Protein AF-A0A6P0STV7-F1 (afdb_monomer)

Nearest PDB structures (foldseek):
  1v9s-assembly1_C  TM=9.609E-01  e=1.373E-14  Thermus thermophilus HB8
  1o5o-assembly1_B  TM=9.569E-01  e=2.046E-13  Thermotoga maritima
  6wn8-assembly1_B  TM=9.209E-01  e=1.983E-12  Klebsiella pneumoniae subsp. pneumoniae
  1v9s-assembly1_A  TM=9.413E-01  e=4.405E-12  Thermus thermophilus HB8
  5e38-assembly1_C  TM=9.036E-01  e=1.177E-11  Mycobacterium tuberculosis H37Rv

Structure (mmCIF, N/CA/C/O backbone):
data_AF-A0A6P0STV7-F1
#
_entry.id   AF-A0A6P0STV7-F1
#
loop_
_atom_site.group_PDB
_atom_site.id
_atom_site.type_symbol
_atom_site.label_atom_id
_atom_site.label_alt_id
_atom_site.label_comp_id
_atom_site.label_asym_id
_atom_site.label_entity_id
_atom_site.label_seq_id
_atom_site.pdbx_PDB_ins_code
_atom_site.Cartn_x
_atom_site.Cartn_y
_atom_site.Cartn_z
_atom_site.occupancy
_atom_site.B_iso_or_equiv
_atom_site.auth_seq_id
_atom_site.auth_comp_id
_atom_site.auth_asym_id
_atom_site.auth_atom_id
_atom_site.pdbx_PDB_model_num
ATOM 1 N N . MET A 1 1 ? -21.612 -15.224 -10.103 1.00 42.44 1 MET A N 1
ATOM 2 C CA . MET A 1 1 ? -20.559 -15.260 -9.063 1.00 42.44 1 MET A CA 1
ATOM 3 C C . MET A 1 1 ? -19.621 -14.091 -9.302 1.00 42.44 1 MET A C 1
ATOM 5 O O . MET A 1 1 ? -19.333 -13.805 -10.456 1.00 42.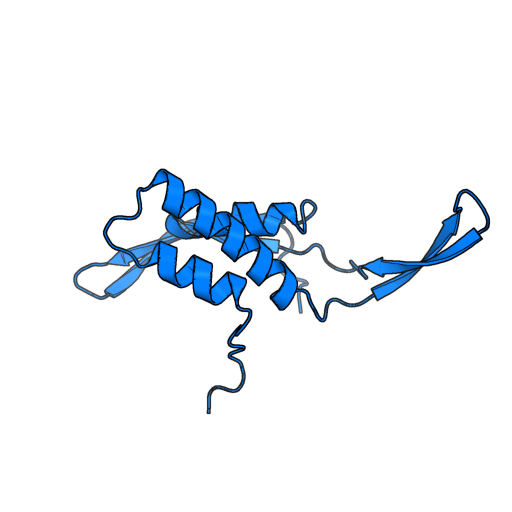44 1 MET A O 1
ATOM 9 N N . ILE A 1 2 ? -19.223 -13.372 -8.253 1.00 46.22 2 ILE A N 1
ATOM 10 C CA . ILE A 1 2 ? -18.340 -12.202 -8.362 1.00 46.22 2 ILE A CA 1
ATOM 11 C C . ILE A 1 2 ? -16.933 -12.709 -8.724 1.00 46.22 2 ILE A C 1
ATOM 13 O O . ILE A 1 2 ? -16.189 -13.126 -7.845 1.00 46.22 2 ILE A O 1
ATOM 17 N N . ASN A 1 3 ? -16.584 -12.707 -10.013 1.00 61.53 3 ASN A N 1
ATOM 18 C CA . ASN A 1 3 ? -15.316 -13.247 -10.530 1.00 61.53 3 ASN A CA 1
ATOM 19 C C . ASN A 1 3 ? -14.122 -12.273 -10.422 1.00 61.53 3 ASN A C 1
ATOM 21 O O . ASN A 1 3 ? -13.043 -12.575 -10.916 1.00 61.53 3 ASN A O 1
ATOM 25 N N . ASN A 1 4 ? -14.301 -11.122 -9.762 1.00 84.50 4 ASN A N 1
ATOM 26 C CA . ASN A 1 4 ? -13.309 -10.038 -9.694 1.00 84.50 4 ASN A CA 1
ATOM 27 C C . ASN A 1 4 ? -12.732 -9.828 -8.279 1.00 84.50 4 ASN A C 1
ATOM 29 O O . ASN A 1 4 ? -12.201 -8.763 -7.977 1.00 84.50 4 ASN A O 1
ATOM 33 N N . VAL A 1 5 ? -12.864 -10.810 -7.380 1.00 90.75 5 VAL A N 1
ATOM 34 C CA . VAL A 1 5 ? -12.329 -10.725 -6.010 1.00 90.75 5 VAL A CA 1
ATOM 35 C C . VAL A 1 5 ? -11.138 -11.664 -5.863 1.00 90.75 5 VAL A C 1
ATOM 37 O O . VAL A 1 5 ? -11.287 -12.881 -5.935 1.00 90.75 5 VAL A O 1
ATOM 40 N N . LYS A 1 6 ? -9.957 -11.097 -5.591 1.00 91.06 6 LYS A N 1
ATOM 41 C CA . LYS A 1 6 ? -8.747 -11.849 -5.238 1.00 91.06 6 LYS A CA 1
ATOM 42 C C . LYS A 1 6 ? -8.530 -11.788 -3.727 1.00 91.06 6 LYS A C 1
ATOM 44 O O . LYS A 1 6 ? -8.201 -10.736 -3.184 1.00 91.06 6 LYS A O 1
ATOM 49 N N . VAL A 1 7 ? -8.708 -12.916 -3.041 1.00 94.25 7 VAL A N 1
ATOM 50 C CA . VAL A 1 7 ? -8.411 -13.026 -1.604 1.00 94.25 7 VAL A CA 1
ATOM 51 C C . VAL A 1 7 ? -6.937 -13.378 -1.418 1.00 94.25 7 VAL A C 1
ATOM 53 O O . VAL A 1 7 ? -6.447 -14.359 -1.973 1.00 94.25 7 VAL A O 1
ATOM 56 N N . ILE A 1 8 ? -6.219 -12.579 -0.628 1.00 95.31 8 ILE A N 1
ATOM 57 C CA . ILE A 1 8 ? -4.786 -12.770 -0.375 1.00 95.31 8 ILE A CA 1
ATOM 58 C C . ILE A 1 8 ? -4.605 -13.603 0.896 1.00 95.31 8 ILE A C 1
ATOM 60 O O . ILE A 1 8 ? -4.767 -13.108 2.010 1.00 95.31 8 ILE A O 1
ATOM 64 N N . TYR A 1 9 ? -4.231 -14.873 0.726 1.00 95.25 9 TYR A N 1
ATOM 65 C CA . TYR A 1 9 ? -4.032 -15.831 1.822 1.00 95.25 9 TYR A CA 1
ATOM 66 C C . TYR A 1 9 ? -2.608 -15.843 2.402 1.00 95.25 9 TYR A C 1
ATOM 68 O O . TYR A 1 9 ? -2.260 -16.747 3.159 1.00 95.25 9 TYR A O 1
ATOM 76 N N . HIS A 1 10 ? -1.777 -14.842 2.112 1.00 97.12 10 HIS A N 1
ATOM 77 C CA . HIS A 1 10 ? -0.405 -14.790 2.621 1.00 97.12 10 HIS A CA 1
ATOM 78 C C . HIS A 1 10 ? -0.368 -14.750 4.170 1.00 97.12 10 HIS A C 1
ATOM 80 O O . HIS A 1 10 ? -1.017 -13.877 4.759 1.00 97.12 10 HIS A O 1
ATOM 86 N N . PRO A 1 11 ? 0.415 -15.610 4.861 1.00 98.00 11 PRO A N 1
ATOM 87 C CA . PRO A 1 11 ? 0.406 -15.703 6.327 1.00 98.00 11 PRO A CA 1
ATOM 88 C C . PRO A 1 11 ? 0.667 -14.374 7.045 1.00 98.00 11 PRO A C 1
ATOM 90 O O . PRO A 1 11 ? -0.010 -14.053 8.020 1.00 98.00 11 PRO A O 1
ATOM 93 N N . LEU A 1 12 ? 1.587 -13.546 6.532 1.00 97.88 12 LEU A N 1
ATOM 94 C CA .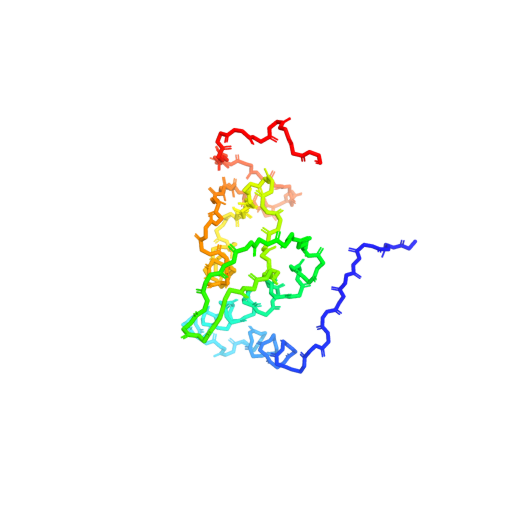 LEU A 1 12 ? 1.847 -12.219 7.111 1.00 97.88 12 LEU A CA 1
ATOM 95 C C . LEU A 1 12 ? 0.654 -11.265 6.981 1.00 97.88 12 LEU A C 1
ATOM 97 O O . LEU A 1 12 ? 0.433 -10.469 7.890 1.00 97.88 12 LEU A O 1
ATOM 101 N N . VAL A 1 13 ? -0.126 -11.345 5.897 1.00 97.69 13 VAL A N 1
ATOM 102 C CA . VAL A 1 13 ? -1.334 -10.521 5.734 1.00 97.69 13 VAL A CA 1
ATOM 103 C C . VAL A 1 13 ? -2.378 -10.951 6.758 1.00 97.69 13 VAL A C 1
ATOM 105 O O . VAL A 1 13 ? -2.902 -10.111 7.484 1.00 97.69 13 VAL A O 1
ATOM 108 N N . GLN A 1 14 ? -2.620 -12.259 6.887 1.00 98.12 14 GLN A N 1
ATOM 109 C CA . GLN A 1 14 ? -3.577 -12.799 7.858 1.00 98.12 14 GLN A CA 1
ATOM 110 C C . GLN A 1 14 ? -3.185 -12.466 9.306 1.00 98.12 14 GLN A C 1
ATOM 112 O O . GLN A 1 14 ? -4.021 -12.023 10.099 1.00 98.12 14 GLN A O 1
ATOM 117 N N . HIS A 1 15 ? -1.903 -12.621 9.647 1.00 98.31 15 HIS A N 1
ATOM 118 C CA . HIS A 1 15 ? -1.368 -12.288 10.964 1.00 98.31 15 HIS A CA 1
ATOM 119 C C . HIS A 1 15 ? -1.549 -10.798 11.291 1.00 98.31 15 HIS A C 1
ATOM 121 O O . HIS A 1 15 ? -2.115 -10.454 12.329 1.00 98.31 15 HIS A O 1
ATOM 127 N N . LYS A 1 16 ? -1.132 -9.900 10.388 1.00 98.25 16 LYS A N 1
ATOM 128 C CA . LYS A 1 16 ? -1.257 -8.447 10.588 1.00 98.25 16 LYS A CA 1
ATOM 129 C C . LYS A 1 16 ? -2.718 -8.007 10.657 1.00 98.25 16 LYS A C 1
ATOM 131 O O . LYS A 1 16 ? -3.067 -7.225 11.537 1.00 98.25 16 LYS A O 1
ATOM 136 N N . LEU A 1 17 ? -3.582 -8.560 9.805 1.00 97.94 17 LEU A N 1
ATOM 137 C CA . LEU A 1 17 ? -5.022 -8.307 9.846 1.00 97.94 17 LEU A CA 1
ATOM 138 C C . LEU A 1 17 ? -5.635 -8.745 11.183 1.00 97.94 17 LEU A C 1
ATOM 140 O O . LEU A 1 17 ? -6.468 -8.030 11.738 1.00 97.94 17 LEU A O 1
ATOM 144 N N . SER A 1 18 ? -5.199 -9.883 11.728 1.00 98.44 18 SER A N 1
ATOM 145 C CA . SER A 1 18 ? -5.640 -10.356 13.045 1.00 98.44 18 SER A CA 1
ATOM 146 C C . SER A 1 18 ? -5.229 -9.379 14.149 1.00 98.44 18 SER A C 1
ATOM 148 O O . SER A 1 18 ? -6.068 -8.990 14.957 1.00 98.44 18 SER A O 1
ATOM 150 N N . LEU A 1 19 ? -3.981 -8.897 14.138 1.00 98.50 19 LEU A N 1
ATOM 151 C CA . LEU A 1 19 ? -3.511 -7.873 15.080 1.00 98.50 19 LEU A CA 1
ATOM 152 C C . LEU A 1 19 ? -4.285 -6.552 14.951 1.00 98.50 19 LEU A C 1
ATOM 154 O O . LEU A 1 19 ? -4.596 -5.925 15.959 1.00 98.50 19 LEU A O 1
ATOM 158 N N . MET A 1 20 ? -4.629 -6.125 13.734 1.00 97.88 20 MET A N 1
ATOM 159 C CA . MET A 1 20 ? -5.430 -4.914 13.510 1.00 97.88 20 MET A CA 1
ATOM 160 C C . MET A 1 20 ? -6.853 -5.033 14.063 1.00 97.88 20 MET A C 1
ATOM 162 O O . MET A 1 20 ? -7.420 -4.031 14.486 1.00 97.88 20 MET A O 1
ATOM 166 N N . ARG A 1 21 ? -7.429 -6.242 14.066 1.00 98.25 21 ARG A N 1
ATOM 167 C CA . ARG A 1 21 ? -8.779 -6.514 14.587 1.00 98.25 21 ARG A CA 1
ATOM 168 C C . ARG A 1 21 ? -8.836 -6.628 16.111 1.00 98.25 21 ARG A C 1
ATOM 170 O O . ARG A 1 21 ? -9.925 -6.560 16.673 1.00 98.25 21 ARG A O 1
ATOM 177 N N . GLN A 1 22 ? -7.702 -6.816 16.787 1.00 98.44 22 GLN A N 1
ATOM 178 C CA . GLN A 1 22 ? -7.668 -6.883 18.249 1.00 98.44 22 GLN A CA 1
ATOM 179 C C . GLN A 1 22 ? -8.081 -5.540 18.862 1.00 98.44 22 GLN A C 1
ATOM 181 O O . GLN A 1 22 ? -7.434 -4.523 18.623 1.00 98.44 22 GLN A O 1
ATOM 186 N N . ALA A 1 23 ? -9.110 -5.549 19.714 1.00 98.06 23 ALA A N 1
ATOM 187 C CA . ALA A 1 23 ? -9.650 -4.341 20.348 1.00 98.06 23 ALA A CA 1
ATOM 188 C C . ALA A 1 23 ? -8.621 -3.569 21.199 1.00 98.06 23 ALA A C 1
ATOM 190 O O . ALA A 1 23 ? -8.710 -2.353 21.322 1.00 98.06 23 ALA A O 1
ATOM 191 N N . GLY A 1 24 ? -7.627 -4.267 21.762 1.00 97.94 24 GLY A N 1
ATOM 192 C CA . GLY A 1 24 ? -6.546 -3.662 22.548 1.00 97.94 24 GLY A CA 1
ATOM 193 C C . GLY A 1 24 ? -5.398 -3.071 21.719 1.00 97.94 24 GLY A C 1
ATOM 194 O O . GLY A 1 24 ? -4.425 -2.576 22.288 1.00 97.94 24 GLY A O 1
ATOM 195 N N . THR A 1 25 ? -5.451 -3.139 20.385 1.00 97.94 25 THR A N 1
ATOM 196 C CA . THR A 1 25 ? -4.395 -2.593 19.526 1.00 97.94 25 THR A CA 1
ATOM 197 C C . THR A 1 25 ? -4.400 -1.069 19.579 1.00 97.94 25 THR A C 1
ATOM 199 O O . THR A 1 25 ? -5.365 -0.413 19.196 1.00 97.94 25 THR A O 1
ATOM 202 N N . SER A 1 26 ? -3.284 -0.491 20.025 1.00 98.12 26 SER A N 1
ATOM 203 C CA . SER A 1 26 ? -3.131 0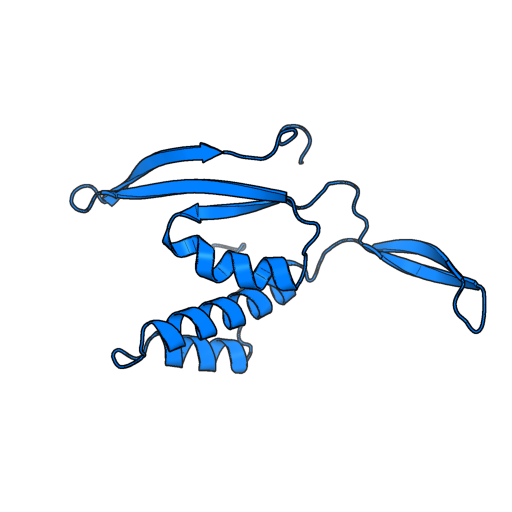.961 20.099 1.00 98.12 26 SER A CA 1
ATOM 204 C C . SER A 1 26 ? -3.178 1.612 18.715 1.00 98.12 26 SER A C 1
ATOM 206 O O . SER A 1 26 ? -2.762 1.024 17.713 1.00 98.12 26 SER A O 1
ATOM 208 N N . THR A 1 27 ? -3.596 2.877 18.653 1.00 96.69 27 THR A N 1
ATOM 209 C CA . THR A 1 27 ? -3.690 3.629 17.391 1.00 96.69 27 THR A CA 1
ATOM 210 C C . THR A 1 27 ? -2.352 3.698 16.647 1.00 96.69 27 THR A C 1
ATOM 212 O O . THR A 1 27 ? -2.317 3.622 15.420 1.00 96.69 27 THR A O 1
ATOM 215 N N . ALA A 1 28 ? -1.231 3.805 17.369 1.00 97.00 28 ALA A N 1
ATOM 216 C CA . ALA A 1 28 ? 0.103 3.802 16.768 1.00 97.00 28 ALA A CA 1
ATOM 217 C C . ALA A 1 28 ? 0.426 2.455 16.101 1.00 97.00 28 ALA A C 1
ATOM 219 O O . ALA A 1 28 ? 0.888 2.423 14.959 1.00 97.00 28 ALA A O 1
ATOM 220 N N . LYS A 1 29 ? 0.121 1.343 16.783 1.00 97.75 29 LYS A N 1
ATOM 221 C CA . LYS A 1 29 ? 0.315 -0.007 16.245 1.00 97.75 29 LYS A CA 1
ATOM 222 C C . LYS A 1 29 ? -0.618 -0.274 15.062 1.00 97.75 29 LYS A C 1
ATOM 224 O O . LYS A 1 29 ? -0.160 -0.810 14.059 1.00 97.75 29 LYS A O 1
ATOM 229 N N . PHE A 1 30 ? -1.880 0.153 15.136 1.00 97.75 30 PHE A N 1
ATOM 230 C CA . PHE A 1 30 ? -2.832 0.022 14.032 1.00 97.75 30 PHE A CA 1
ATOM 231 C C . PHE A 1 30 ? -2.339 0.734 12.769 1.00 97.75 30 PHE A C 1
ATOM 233 O O . PHE A 1 30 ? -2.315 0.127 11.703 1.00 97.75 30 PHE A O 1
ATOM 240 N N . ARG A 1 31 ? -1.880 1.991 12.884 1.00 95.88 31 ARG A N 1
ATOM 241 C CA . ARG A 1 31 ? -1.334 2.742 11.739 1.00 95.88 31 ARG A CA 1
ATOM 242 C C . ARG A 1 31 ? -0.123 2.051 11.116 1.00 95.88 31 ARG A C 1
ATOM 244 O O . ARG A 1 31 ? -0.053 1.945 9.896 1.00 95.88 31 ARG A O 1
ATOM 251 N N . LYS A 1 32 ? 0.797 1.540 11.942 1.00 96.75 32 LYS A N 1
ATOM 252 C CA . LYS A 1 32 ? 1.959 0.780 11.462 1.00 96.75 32 LYS A CA 1
ATOM 253 C C . LYS A 1 32 ? 1.533 -0.474 10.691 1.00 96.75 32 LYS A C 1
ATOM 255 O O . LYS A 1 32 ? 1.996 -0.688 9.577 1.00 96.75 32 LYS A O 1
ATOM 260 N N . LEU A 1 33 ? 0.621 -1.266 11.255 1.00 97.88 33 LEU A N 1
ATOM 261 C CA . LEU A 1 33 ? 0.109 -2.479 10.611 1.00 97.88 33 LEU A CA 1
ATOM 262 C C . LEU A 1 33 ? -0.636 -2.170 9.307 1.00 97.88 33 LEU A C 1
ATOM 264 O O . LEU A 1 33 ? -0.469 -2.896 8.334 1.00 97.88 33 LEU A O 1
ATOM 268 N N . LEU A 1 34 ? -1.421 -1.090 9.270 1.00 96.62 34 LEU A N 1
ATOM 269 C CA . LEU A 1 34 ? -2.147 -0.666 8.074 1.00 96.62 34 LEU A CA 1
ATOM 270 C C . LEU A 1 34 ? -1.184 -0.325 6.929 1.00 96.62 34 LEU A C 1
ATOM 272 O O . LEU A 1 34 ? -1.399 -0.785 5.810 1.00 96.62 34 LEU A O 1
ATOM 276 N N . LYS A 1 35 ? -0.089 0.387 7.225 1.00 96.56 35 LYS A N 1
ATOM 277 C CA . LYS A 1 35 ? 0.976 0.663 6.253 1.00 96.56 35 LYS A CA 1
ATOM 278 C C . LYS A 1 35 ? 1.619 -0.629 5.736 1.00 96.56 35 LYS A C 1
ATOM 280 O O . LYS A 1 35 ? 1.747 -0.818 4.530 1.00 96.56 35 LYS A O 1
ATOM 285 N N . GLU A 1 36 ? 1.984 -1.539 6.640 1.00 97.31 36 GLU A N 1
ATOM 286 C CA . GLU A 1 36 ? 2.592 -2.831 6.287 1.00 97.31 36 GLU A CA 1
ATOM 287 C C . GLU A 1 36 ? 1.663 -3.693 5.419 1.00 97.31 36 GLU A C 1
ATOM 289 O O . GLU A 1 36 ? 2.112 -4.327 4.467 1.00 97.31 36 GLU A O 1
ATOM 294 N N . VAL A 1 37 ? 0.362 -3.714 5.725 1.00 97.06 37 VAL A N 1
ATOM 295 C CA . VAL A 1 37 ? -0.641 -4.386 4.891 1.00 97.06 37 VAL A CA 1
ATOM 296 C C . VAL A 1 37 ? -0.757 -3.693 3.535 1.00 97.06 37 VAL A C 1
ATOM 298 O O . VAL A 1 37 ? -0.780 -4.388 2.526 1.00 97.06 37 VAL A O 1
ATOM 301 N N . GLY A 1 38 ? -0.762 -2.357 3.485 1.00 95.94 38 GLY A N 1
ATOM 302 C CA . GLY A 1 38 ? -0.774 -1.590 2.236 1.00 95.94 38 GLY A CA 1
ATOM 303 C C . GLY A 1 38 ? 0.352 -1.989 1.280 1.00 95.94 38 GLY A C 1
ATOM 304 O O . GLY A 1 38 ? 0.089 -2.215 0.103 1.00 95.94 38 GLY A O 1
ATOM 305 N N . LEU A 1 39 ? 1.570 -2.183 1.793 1.00 96.06 39 LEU A N 1
ATOM 306 C CA . LEU A 1 39 ? 2.718 -2.645 1.004 1.00 96.06 39 LEU A CA 1
ATOM 307 C C . LEU A 1 39 ? 2.511 -4.063 0.444 1.00 96.06 39 LEU A C 1
ATOM 309 O O . LEU A 1 39 ? 2.770 -4.316 -0.732 1.00 96.06 39 LEU A O 1
ATOM 313 N N . LEU A 1 40 ? 2.003 -4.989 1.263 1.00 96.44 40 LEU A N 1
ATOM 314 C CA . LEU A 1 40 ? 1.731 -6.366 0.830 1.00 96.44 40 LEU A CA 1
ATOM 315 C C . LEU A 1 40 ? 0.609 -6.432 -0.216 1.00 96.44 40 LEU A C 1
ATOM 317 O O . LEU A 1 40 ? 0.687 -7.215 -1.160 1.00 96.44 40 LEU A O 1
ATOM 321 N N . LEU A 1 41 ? -0.424 -5.600 -0.065 1.00 95.50 41 LEU A N 1
ATOM 322 C CA . LEU A 1 41 ? -1.500 -5.479 -1.047 1.00 95.50 41 LEU A CA 1
ATOM 323 C C . LEU A 1 41 ? -0.996 -4.854 -2.353 1.00 95.50 41 LEU A C 1
ATOM 325 O O . LEU A 1 41 ? -1.367 -5.333 -3.421 1.00 95.50 41 LEU A O 1
ATOM 329 N N . ALA A 1 42 ? -0.137 -3.831 -2.268 1.00 94.12 42 ALA A N 1
ATOM 330 C CA . ALA A 1 42 ? 0.482 -3.194 -3.428 1.00 94.12 42 ALA A CA 1
ATOM 331 C C . ALA A 1 42 ? 1.241 -4.222 -4.274 1.00 94.12 42 ALA A C 1
ATOM 333 O O . ALA A 1 42 ? 0.998 -4.329 -5.469 1.00 94.12 42 ALA A O 1
ATOM 334 N N . TYR A 1 43 ? 2.079 -5.040 -3.631 1.00 94.88 43 TYR A N 1
ATOM 335 C CA . TYR A 1 43 ? 2.832 -6.097 -4.304 1.00 94.88 43 TYR A CA 1
ATOM 336 C C . TYR A 1 43 ? 1.924 -7.091 -5.044 1.00 94.88 43 TYR A C 1
ATOM 338 O O . TYR A 1 43 ? 2.212 -7.485 -6.173 1.00 94.88 43 TYR A O 1
ATOM 346 N N . GLU A 1 44 ? 0.803 -7.483 -4.430 1.00 94.44 44 GLU A N 1
ATOM 347 C CA . GLU A 1 44 ? -0.136 -8.422 -5.047 1.00 94.44 44 GLU A CA 1
ATOM 348 C C . GLU A 1 44 ? -0.964 -7.823 -6.184 1.00 94.44 44 GLU A C 1
ATOM 350 O O . GLU A 1 44 ? -1.263 -8.539 -7.142 1.00 94.44 44 GLU A O 1
ATOM 355 N N . VAL A 1 45 ? -1.358 -6.548 -6.087 1.00 91.94 45 VAL A N 1
ATOM 356 C CA . VAL A 1 45 ? -2.174 -5.890 -7.122 1.00 91.94 45 VAL A CA 1
ATOM 357 C C . VAL A 1 45 ? -1.343 -5.498 -8.343 1.00 91.94 45 VAL A C 1
ATOM 359 O O . VAL A 1 45 ? -1.872 -5.436 -9.446 1.00 91.94 45 VAL A O 1
ATOM 362 N N . THR A 1 46 ? -0.034 -5.295 -8.181 1.00 91.88 46 THR A N 1
ATOM 363 C CA . THR A 1 46 ? 0.878 -4.948 -9.283 1.00 91.88 46 THR A CA 1
ATOM 364 C C . THR A 1 46 ? 1.531 -6.159 -9.946 1.00 91.88 46 THR A C 1
ATOM 366 O O . THR A 1 46 ? 2.450 -5.998 -10.745 1.00 91.88 46 THR A O 1
ATOM 369 N N . ARG A 1 47 ? 1.092 -7.377 -9.607 1.00 92.38 47 ARG A N 1
ATOM 370 C CA . ARG A 1 47 ? 1.693 -8.637 -10.069 1.00 92.38 47 ARG A CA 1
ATOM 371 C C . ARG A 1 47 ? 1.729 -8.773 -11.593 1.00 92.38 47 ARG A C 1
ATOM 373 O O . ARG A 1 47 ? 2.690 -9.322 -12.119 1.00 92.38 47 ARG A O 1
ATOM 380 N N . ASP A 1 48 ? 0.711 -8.248 -12.265 1.00 89.88 48 ASP A N 1
ATOM 381 C CA . ASP A 1 48 ? 0.507 -8.411 -13.706 1.00 89.88 48 ASP A CA 1
ATOM 382 C C . ASP A 1 48 ? 0.875 -7.142 -14.500 1.00 89.88 48 ASP 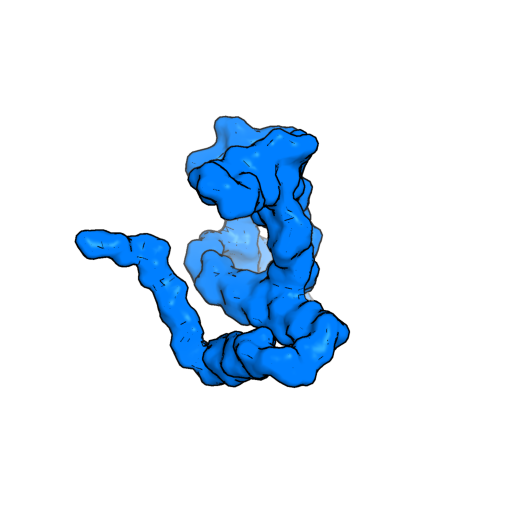A C 1
ATOM 384 O O . ASP A 1 48 ? 0.449 -6.972 -15.642 1.00 89.88 48 ASP A O 1
ATOM 388 N N . LEU A 1 49 ? 1.647 -6.219 -13.903 1.00 90.00 49 LEU A N 1
ATOM 389 C CA . LEU A 1 49 ? 2.096 -5.022 -14.613 1.00 90.00 49 LEU A CA 1
ATOM 390 C C . LEU A 1 49 ? 2.971 -5.397 -15.823 1.00 90.00 49 LEU A C 1
ATOM 392 O O . LEU A 1 49 ? 3.895 -6.205 -15.687 1.00 90.00 49 LEU A O 1
ATOM 396 N N . PRO A 1 50 ? 2.731 -4.786 -16.996 1.00 90.75 50 PRO A N 1
ATOM 397 C CA . PRO A 1 50 ? 3.471 -5.110 -18.202 1.00 90.75 50 PRO A CA 1
ATOM 398 C C . PRO A 1 50 ? 4.932 -4.667 -18.097 1.00 90.75 50 PRO A C 1
ATOM 400 O O . PRO A 1 50 ? 5.268 -3.646 -17.487 1.00 90.75 50 PRO A O 1
ATOM 403 N N . LEU A 1 51 ? 5.801 -5.432 -18.752 1.00 92.81 51 LEU A N 1
ATOM 404 C CA . LEU A 1 51 ? 7.226 -5.150 -18.866 1.00 92.81 51 LEU A CA 1
ATOM 405 C C . LEU A 1 51 ? 7.588 -4.834 -20.318 1.00 92.81 51 LEU A C 1
ATOM 407 O O . LEU A 1 51 ? 7.037 -5.413 -21.251 1.00 92.81 51 LEU A O 1
ATOM 411 N N . LYS A 1 52 ? 8.555 -3.938 -20.493 1.00 93.50 52 LYS A N 1
ATOM 412 C CA . LYS A 1 52 ? 9.267 -3.684 -21.748 1.00 93.50 52 LYS A CA 1
ATOM 413 C C . LYS A 1 52 ? 10.753 -3.940 -21.539 1.00 93.50 52 LYS A C 1
ATOM 415 O O . LYS A 1 52 ? 11.240 -3.853 -20.416 1.00 93.50 52 LYS A O 1
ATOM 420 N N . TYR A 1 53 ? 11.473 -4.240 -22.610 1.00 95.50 53 TYR A N 1
ATOM 421 C CA . TYR A 1 53 ? 12.918 -4.435 -22.547 1.00 95.50 53 TYR A CA 1
ATOM 422 C C . TYR A 1 53 ? 13.636 -3.187 -23.039 1.00 95.50 53 TYR A C 1
ATOM 424 O O . TYR A 1 53 ? 13.375 -2.719 -24.146 1.00 95.50 53 TYR A O 1
ATOM 432 N N . GLU A 1 54 ? 14.542 -2.661 -22.221 1.00 94.88 54 GLU A N 1
ATOM 433 C CA . GLU A 1 54 ? 15.339 -1.480 -22.551 1.00 94.88 54 GLU A CA 1
ATOM 434 C C . GLU A 1 54 ? 16.837 -1.794 -22.459 1.00 94.88 54 GLU A C 1
ATOM 436 O O . GLU A 1 54 ? 17.253 -2.538 -21.563 1.00 94.88 54 GLU A O 1
ATOM 441 N N . PRO A 1 55 ? 17.668 -1.259 -23.373 1.00 97.12 55 PRO A N 1
ATOM 442 C CA . PRO A 1 55 ? 19.110 -1.430 -23.298 1.00 97.12 55 PRO A CA 1
ATOM 443 C C . PRO A 1 55 ? 19.675 -0.624 -22.126 1.00 97.12 55 PRO A C 1
ATOM 445 O O . PRO A 1 55 ? 19.474 0.586 -22.036 1.00 97.12 55 PRO A O 1
ATOM 448 N N . ILE A 1 56 ? 20.418 -1.292 -21.247 1.00 97.12 56 ILE A N 1
ATOM 449 C CA . ILE A 1 56 ? 21.133 -0.674 -20.130 1.00 97.12 56 ILE A CA 1
ATOM 450 C C . ILE A 1 56 ? 22.601 -1.096 -20.134 1.00 97.12 56 ILE A C 1
ATOM 452 O O . ILE A 1 56 ? 22.954 -2.166 -20.631 1.00 97.12 56 ILE A O 1
ATOM 456 N N . ASN A 1 57 ? 23.453 -0.281 -19.515 1.00 97.94 57 ASN A N 1
ATOM 457 C CA . ASN A 1 57 ? 24.843 -0.635 -19.243 1.00 97.94 57 ASN A CA 1
ATOM 458 C C . ASN A 1 57 ? 24.983 -1.042 -17.777 1.00 97.94 57 ASN A C 1
ATOM 460 O O . ASN A 1 57 ? 24.731 -0.238 -16.880 1.00 97.94 57 ASN A O 1
ATOM 464 N N . THR A 1 58 ? 25.391 -2.286 -17.530 1.00 96.88 58 THR A N 1
ATOM 465 C CA . THR A 1 58 ? 25.788 -2.736 -16.189 1.00 96.88 58 THR A CA 1
ATOM 466 C C . THR A 1 58 ? 27.294 -2.532 -15.996 1.00 96.88 58 THR A C 1
ATOM 468 O O . THR A 1 58 ? 28.009 -2.362 -16.986 1.00 96.88 58 THR A O 1
ATOM 471 N N . PRO A 1 59 ? 27.823 -2.608 -14.759 1.00 97.88 59 PRO A N 1
ATOM 472 C CA . PRO A 1 59 ? 29.270 -2.564 -14.536 1.00 97.88 59 PRO A CA 1
ATOM 473 C C . PRO A 1 59 ? 30.070 -3.656 -15.270 1.00 97.88 59 PRO A C 1
ATOM 475 O O . PRO A 1 59 ? 31.280 -3.515 -15.406 1.00 97.88 59 PRO A O 1
ATOM 478 N N . ILE A 1 60 ? 29.421 -4.739 -15.723 1.00 97.88 60 ILE A N 1
ATOM 479 C CA . ILE A 1 60 ? 30.071 -5.862 -16.415 1.00 97.88 60 ILE A CA 1
ATOM 480 C C . ILE A 1 60 ? 29.892 -5.757 -17.935 1.00 97.88 60 ILE A C 1
ATOM 482 O O . ILE A 1 60 ? 30.859 -5.896 -18.678 1.00 97.88 60 ILE A O 1
ATOM 486 N N . SER A 1 61 ? 28.661 -5.552 -18.414 1.00 96.75 61 SER A N 1
ATOM 487 C CA . SER A 1 61 ? 28.363 -5.479 -19.854 1.00 96.75 61 SER A CA 1
ATOM 488 C C . SER A 1 61 ? 26.998 -4.838 -20.167 1.00 96.75 61 SER A C 1
ATOM 490 O O . SER A 1 61 ? 26.134 -4.761 -19.281 1.00 96.75 61 SER A O 1
ATOM 492 N N . PRO A 1 62 ? 26.778 -4.375 -21.413 1.00 98.06 62 PRO A N 1
ATOM 493 C CA . PRO A 1 62 ? 25.457 -3.972 -21.888 1.00 98.06 62 PRO A CA 1
ATOM 494 C C . PRO A 1 62 ? 24.483 -5.155 -21.936 1.00 98.06 62 PRO A C 1
ATOM 496 O O . PRO A 1 62 ? 24.857 -6.254 -22.343 1.00 98.06 62 PRO A O 1
ATOM 499 N N . MET A 1 63 ? 23.221 -4.929 -21.572 1.00 98.00 63 MET A N 1
ATOM 500 C CA . MET A 1 63 ? 22.158 -5.932 -21.689 1.00 98.00 63 MET A CA 1
ATOM 501 C C . MET A 1 63 ? 20.786 -5.293 -21.924 1.00 98.00 63 MET A C 1
ATOM 503 O O . MET A 1 63 ? 20.588 -4.116 -21.634 1.00 98.00 63 MET A O 1
ATOM 507 N N . LEU A 1 64 ? 19.821 -6.081 -22.402 1.00 97.88 64 LEU A N 1
ATOM 508 C CA . LEU A 1 64 ? 18.408 -5.695 -22.425 1.00 97.88 64 LEU A CA 1
ATOM 509 C C . LEU A 1 64 ? 17.756 -6.105 -21.100 1.00 97.88 64 LEU A C 1
ATOM 511 O O . LEU A 1 64 ? 17.640 -7.296 -20.812 1.00 97.88 64 LEU A O 1
ATOM 515 N N . ALA A 1 65 ? 17.336 -5.131 -20.296 1.00 96.88 65 ALA A N 1
ATOM 516 C CA . ALA A 1 65 ? 16.734 -5.362 -18.987 1.00 96.88 65 ALA A CA 1
ATOM 517 C C . ALA A 1 65 ? 15.207 -5.198 -19.027 1.00 96.88 65 ALA A C 1
ATOM 519 O O . ALA A 1 65 ? 14.720 -4.292 -19.709 1.00 96.88 65 ALA A O 1
ATOM 520 N N . PRO A 1 66 ? 14.446 -6.019 -18.279 1.00 94.75 66 PRO A N 1
ATOM 521 C CA . PRO A 1 66 ? 13.020 -5.801 -18.102 1.00 94.75 66 PRO A CA 1
ATOM 522 C C . PRO A 1 66 ? 12.786 -4.565 -17.228 1.00 94.75 66 PRO A C 1
ATOM 524 O O . PRO A 1 66 ? 13.254 -4.480 -16.095 1.00 94.75 66 PRO A O 1
ATOM 527 N N . MET A 1 67 ? 12.019 -3.623 -17.755 1.00 91.31 67 MET A N 1
ATOM 528 C CA . MET A 1 67 ? 11.601 -2.389 -17.102 1.00 91.31 67 MET A CA 1
ATOM 529 C C . MET A 1 67 ? 10.075 -2.315 -17.142 1.00 91.31 67 MET A C 1
ATOM 531 O O . MET A 1 67 ? 9.452 -2.843 -18.062 1.00 91.31 67 MET A O 1
ATOM 535 N N . LEU A 1 68 ? 9.445 -1.650 -16.172 1.00 89.62 68 LEU A N 1
ATOM 536 C CA . LEU A 1 68 ? 7.994 -1.435 -16.216 1.00 89.62 68 LEU A CA 1
ATOM 537 C C . LEU A 1 68 ? 7.612 -0.701 -17.510 1.00 89.62 68 LEU A C 1
ATOM 539 O O . LEU A 1 68 ? 8.157 0.365 -17.820 1.00 89.62 68 LEU A O 1
ATOM 543 N N . ALA A 1 69 ? 6.657 -1.254 -18.257 1.00 84.06 69 ALA A N 1
ATOM 544 C CA . ALA A 1 69 ? 6.097 -0.634 -19.454 1.00 84.06 69 ALA A CA 1
ATOM 545 C C . ALA A 1 69 ? 5.159 0.516 -19.048 1.00 84.06 69 ALA A C 1
ATOM 547 O O . ALA A 1 69 ? 3.938 0.425 -19.105 1.00 84.06 69 ALA A O 1
ATOM 548 N N . SER A 1 70 ? 5.742 1.609 -18.554 1.00 66.00 70 SER A N 1
ATOM 549 C CA . SER A 1 70 ? 5.018 2.807 -18.121 1.00 66.00 70 SER A CA 1
ATOM 550 C C . SER A 1 70 ? 4.608 3.660 -19.328 1.00 66.00 70 SER A C 1
ATOM 552 O O . SER A 1 70 ? 5.163 4.737 -19.547 1.00 66.00 70 SER A O 1
ATOM 554 N N . GLU A 1 71 ? 3.630 3.208 -20.112 1.00 59.09 71 GLU A N 1
ATOM 555 C CA . GLU A 1 71 ? 2.987 4.060 -21.129 1.00 59.09 71 GLU A CA 1
ATOM 556 C C . GLU A 1 71 ? 2.035 5.083 -20.486 1.00 59.09 71 GLU A C 1
ATOM 558 O O . GLU A 1 71 ? 1.863 6.190 -20.992 1.00 59.09 71 GLU A O 1
ATOM 563 N N . LYS A 1 72 ? 1.479 4.764 -19.308 1.00 64.19 72 LYS A N 1
ATOM 564 C CA . LYS A 1 72 ? 0.618 5.659 -18.522 1.00 64.19 72 LYS A CA 1
ATOM 565 C C . LYS A 1 72 ? 1.082 5.681 -17.066 1.00 64.19 72 LYS A C 1
ATOM 567 O O . LYS A 1 72 ? 1.305 4.639 -16.454 1.00 64.19 72 LYS A O 1
ATOM 572 N N . LYS A 1 73 ? 1.230 6.880 -16.493 1.00 74.88 73 LYS A N 1
ATOM 573 C CA . LYS A 1 73 ? 1.613 7.050 -15.081 1.00 74.88 73 LYS A CA 1
ATOM 574 C C . LYS A 1 73 ? 0.499 6.508 -14.183 1.00 74.88 73 LYS A C 1
ATOM 576 O O . LYS A 1 73 ? -0.638 6.976 -14.274 1.00 74.88 73 LYS A O 1
ATOM 581 N N . MET A 1 74 ? 0.829 5.557 -13.307 1.00 85.19 74 MET A N 1
ATOM 582 C CA . MET A 1 74 ? -0.128 5.010 -12.344 1.00 85.19 74 MET A CA 1
ATOM 583 C C . MET A 1 74 ? -0.650 6.121 -11.426 1.00 85.19 74 MET A C 1
ATOM 585 O O . MET A 1 74 ? 0.095 7.026 -11.029 1.00 85.19 74 MET A O 1
ATOM 589 N N . VAL A 1 75 ? -1.941 6.055 -11.102 1.00 89.62 75 VAL A N 1
ATOM 590 C CA . VAL A 1 75 ? -2.564 6.954 -10.133 1.00 89.62 75 VAL A CA 1
ATOM 591 C C . VAL A 1 75 ? -3.156 6.164 -8.994 1.00 89.62 75 VAL A C 1
ATOM 593 O O . VAL A 1 75 ? -3.956 5.260 -9.205 1.00 89.62 75 VAL A O 1
ATOM 596 N N . ILE A 1 76 ? -2.765 6.548 -7.784 1.00 92.38 76 ILE A N 1
ATOM 597 C CA . ILE A 1 76 ? -3.310 5.997 -6.553 1.00 92.38 76 ILE A CA 1
ATOM 598 C C . ILE A 1 76 ? -4.320 7.009 -6.031 1.00 92.38 76 ILE A C 1
ATOM 600 O O . ILE A 1 76 ? -3.977 8.165 -5.786 1.00 92.38 76 ILE A O 1
ATOM 604 N N . VAL A 1 77 ? -5.573 6.588 -5.885 1.00 94.38 77 VAL A N 1
ATOM 605 C CA . VAL A 1 77 ? -6.644 7.441 -5.365 1.00 94.38 77 VAL A CA 1
ATOM 606 C C . VAL A 1 77 ? -6.985 7.005 -3.949 1.00 94.38 77 VAL A C 1
ATOM 608 O O . VAL A 1 77 ? -7.376 5.862 -3.722 1.00 94.38 77 VAL A O 1
ATOM 611 N N . SER A 1 78 ? -6.845 7.920 -2.994 1.00 95.25 78 SER A N 1
ATOM 612 C CA . SER A 1 78 ? -7.190 7.677 -1.596 1.00 95.25 78 SER A CA 1
ATOM 613 C C . SER A 1 78 ? -8.570 8.239 -1.270 1.00 95.25 78 SER A C 1
ATOM 615 O O . SER A 1 78 ? -8.836 9.425 -1.485 1.00 95.25 78 SER A O 1
ATOM 617 N N . ILE A 1 79 ? -9.439 7.391 -0.713 1.00 95.12 79 ILE A N 1
ATOM 618 C CA . ILE A 1 79 ? -10.711 7.828 -0.134 1.00 95.12 79 ILE A CA 1
ATOM 619 C C . ILE A 1 79 ? -10.449 8.282 1.302 1.00 95.12 79 ILE A C 1
ATOM 621 O O . ILE A 1 79 ? -10.158 7.487 2.204 1.00 95.12 79 ILE A O 1
ATOM 625 N N . MET A 1 80 ? -10.531 9.588 1.512 1.00 92.50 80 MET A N 1
ATOM 626 C CA . MET A 1 80 ? -10.284 10.200 2.803 1.00 92.50 80 MET A CA 1
ATOM 627 C C . MET A 1 80 ? -11.424 9.913 3.786 1.00 92.50 80 MET A C 1
ATOM 629 O O . MET A 1 80 ? -12.580 9.813 3.410 1.00 92.50 80 MET A O 1
ATOM 633 N N . ARG A 1 81 ? -11.145 9.804 5.089 1.00 89.38 81 ARG A N 1
ATOM 634 C CA . ARG A 1 81 ? -9.815 9.932 5.731 1.00 89.38 81 ARG A CA 1
ATOM 635 C C . ARG A 1 81 ? -9.060 8.606 5.855 1.00 89.38 81 ARG A C 1
ATOM 637 O O . ARG A 1 81 ? -7.835 8.612 5.900 1.00 89.38 81 ARG A O 1
ATOM 644 N N . ALA A 1 82 ? -9.779 7.486 5.915 1.00 90.19 82 ALA A N 1
ATOM 645 C CA . ALA A 1 82 ? -9.212 6.186 6.274 1.00 90.19 82 ALA A CA 1
ATOM 646 C C . ALA A 1 82 ? -8.218 5.631 5.237 1.00 90.19 82 ALA A C 1
ATOM 648 O O . ALA A 1 82 ? -7.315 4.885 5.612 1.00 90.19 82 ALA A O 1
ATOM 649 N N . GLY A 1 83 ? -8.342 6.024 3.963 1.00 91.44 83 GLY A N 1
ATOM 650 C CA . GLY A 1 83 ? -7.466 5.566 2.883 1.00 91.44 83 GLY A CA 1
ATOM 651 C C . GLY A 1 83 ? -5.992 5.948 3.047 1.00 91.44 83 GLY A C 1
ATOM 652 O O . GLY A 1 83 ? -5.131 5.230 2.541 1.00 91.44 83 GLY A O 1
ATOM 653 N N . GLN A 1 84 ? -5.668 7.003 3.812 1.00 89.69 84 GLN A N 1
ATOM 654 C CA . GLN A 1 84 ? -4.280 7.481 3.916 1.00 89.69 84 GLN A CA 1
ATOM 655 C C . GLN A 1 84 ? -3.313 6.473 4.520 1.00 89.69 84 GLN A C 1
ATOM 657 O O . GLN A 1 84 ? -2.177 6.385 4.073 1.00 89.69 84 GLN A O 1
ATOM 662 N N . GLY A 1 85 ? -3.757 5.653 5.473 1.00 88.31 85 GLY A N 1
ATOM 663 C CA . GLY A 1 85 ? -2.855 4.665 6.059 1.00 88.31 85 GLY A CA 1
ATOM 664 C C . GLY A 1 85 ? -2.425 3.564 5.082 1.00 88.31 85 GLY A C 1
ATOM 665 O O . GLY A 1 85 ? -1.367 2.974 5.276 1.00 88.31 85 GLY A O 1
ATOM 666 N N . LEU A 1 86 ? -3.219 3.290 4.038 1.00 93.88 86 LEU A N 1
ATOM 667 C CA . LEU A 1 86 ? -2.845 2.360 2.966 1.00 93.88 86 LEU A CA 1
ATOM 668 C C . LEU A 1 86 ? -1.994 3.047 1.900 1.00 93.88 86 LEU A C 1
ATOM 670 O O . LEU A 1 86 ? -1.041 2.442 1.413 1.00 93.88 86 LEU A O 1
ATOM 674 N N . LEU A 1 87 ? -2.327 4.298 1.562 1.00 94.81 87 LEU A N 1
ATOM 675 C CA . LEU A 1 87 ? -1.606 5.094 0.570 1.00 94.81 87 LEU A CA 1
ATOM 676 C C . LEU A 1 87 ? -0.101 5.128 0.869 1.00 94.81 87 LEU A C 1
ATOM 678 O O . LEU A 1 87 ? 0.697 4.859 -0.026 1.00 94.81 87 LEU A O 1
ATOM 682 N N . ASP A 1 88 ? 0.272 5.376 2.127 1.00 92.31 88 ASP A N 1
ATOM 683 C CA . ASP A 1 88 ? 1.675 5.434 2.553 1.00 92.31 88 ASP A CA 1
ATOM 684 C C . ASP A 1 88 ? 2.434 4.125 2.283 1.00 92.31 88 ASP A C 1
ATOM 686 O O . ASP A 1 88 ? 3.620 4.149 1.960 1.00 92.31 88 ASP A O 1
ATOM 690 N N . GLY A 1 89 ? 1.766 2.975 2.419 1.00 93.88 89 GLY A N 1
ATOM 691 C CA . GLY A 1 89 ? 2.364 1.665 2.150 1.00 93.88 89 GLY A CA 1
ATOM 692 C C . GLY A 1 89 ? 2.517 1.380 0.657 1.00 93.88 89 GLY A C 1
ATOM 693 O O . GLY A 1 89 ? 3.509 0.792 0.239 1.00 93.88 89 GLY A O 1
ATOM 694 N N . ILE A 1 90 ? 1.557 1.827 -0.157 1.00 94.56 90 ILE A N 1
ATOM 695 C CA . ILE A 1 90 ? 1.594 1.647 -1.616 1.00 94.56 90 ILE A CA 1
ATOM 696 C C . ILE A 1 90 ? 2.668 2.547 -2.244 1.00 94.56 90 ILE A C 1
ATOM 698 O O . ILE A 1 90 ? 3.425 2.098 -3.105 1.00 94.56 90 ILE A O 1
ATOM 702 N N . LEU A 1 91 ? 2.767 3.804 -1.801 1.00 93.56 91 LEU A N 1
ATOM 703 C CA . LEU A 1 91 ? 3.758 4.757 -2.311 1.00 93.56 91 LEU A CA 1
ATOM 704 C C . LEU A 1 91 ? 5.200 4.351 -2.000 1.00 93.56 91 LEU A C 1
ATOM 706 O O . LEU A 1 91 ? 6.102 4.738 -2.736 1.00 93.56 91 LEU A O 1
ATOM 710 N N . GLU A 1 92 ? 5.426 3.548 -0.959 1.00 93.44 92 GLU A N 1
ATOM 711 C CA . GLU A 1 92 ? 6.748 2.982 -0.676 1.00 93.44 92 GLU A CA 1
ATOM 712 C C . GLU A 1 92 ? 7.206 2.009 -1.775 1.00 93.44 92 GLU A C 1
ATOM 714 O O . GLU A 1 92 ? 8.391 1.965 -2.095 1.00 93.44 92 GLU A O 1
ATOM 719 N N . LEU A 1 93 ? 6.272 1.280 -2.401 1.00 90.69 93 LEU A N 1
ATOM 720 C CA . LEU A 1 93 ? 6.574 0.379 -3.516 1.00 90.69 93 LEU A CA 1
ATOM 721 C C . LEU A 1 93 ? 6.649 1.122 -4.858 1.00 90.69 93 LEU A C 1
ATOM 723 O O . LEU A 1 93 ? 7.475 0.781 -5.702 1.00 90.69 93 LEU A O 1
ATOM 727 N N . ILE A 1 94 ? 5.782 2.120 -5.078 1.00 88.75 94 ILE A N 1
ATOM 728 C CA . ILE A 1 94 ? 5.665 2.815 -6.372 1.00 88.75 94 ILE A CA 1
ATOM 729 C C . ILE A 1 94 ? 5.651 4.341 -6.176 1.00 88.75 94 ILE A C 1
ATOM 731 O O . ILE A 1 94 ? 4.613 4.990 -6.367 1.00 88.75 94 ILE A O 1
ATOM 735 N N . PRO A 1 95 ? 6.807 4.940 -5.825 1.00 87.56 95 PRO A N 1
ATOM 736 C CA . PRO A 1 95 ? 6.903 6.347 -5.423 1.00 87.56 95 PRO A CA 1
ATOM 737 C C . PRO A 1 95 ? 6.662 7.340 -6.566 1.00 87.56 95 PRO A C 1
ATOM 739 O O . PRO A 1 95 ? 6.356 8.502 -6.324 1.00 87.56 95 PRO A O 1
ATOM 742 N N . SER A 1 96 ? 6.785 6.902 -7.821 1.00 85.06 96 SER A N 1
ATOM 743 C CA . SER A 1 96 ? 6.571 7.733 -9.014 1.00 85.06 96 SER A CA 1
ATOM 744 C C . SER A 1 96 ? 5.094 7.937 -9.379 1.00 85.06 96 SER A C 1
ATOM 746 O O . SER A 1 96 ? 4.785 8.689 -10.309 1.00 85.06 96 SER A O 1
ATOM 748 N N . SER A 1 97 ? 4.177 7.271 -8.672 1.00 88.06 97 SER A N 1
ATOM 749 C CA . SER A 1 97 ? 2.734 7.365 -8.913 1.00 88.06 97 SER A CA 1
ATOM 750 C C . SER A 1 97 ? 2.210 8.760 -8.588 1.00 88.06 97 SER A C 1
ATOM 752 O O . SER A 1 97 ? 2.585 9.348 -7.574 1.00 88.06 97 SER A O 1
ATOM 754 N N . ARG A 1 98 ? 1.280 9.286 -9.396 1.00 90.00 98 ARG A N 1
ATOM 755 C CA . ARG A 1 98 ? 0.552 10.500 -8.987 1.00 90.00 98 ARG A CA 1
ATOM 756 C C . ARG A 1 98 ? -0.547 10.117 -7.989 1.00 90.00 98 ARG A C 1
ATOM 758 O O . ARG A 1 98 ? -1.069 9.003 -8.027 1.00 90.00 98 ARG A O 1
ATOM 765 N N . VAL A 1 99 ? -0.924 11.047 -7.117 1.00 92.38 99 VAL A N 1
ATOM 766 C CA . VAL A 1 99 ? -1.907 10.793 -6.056 1.00 92.38 99 VAL A CA 1
ATOM 767 C C . VAL A 1 99 ? -3.159 11.633 -6.274 1.00 92.38 99 VAL A C 1
ATOM 769 O O . VAL A 1 99 ? -3.078 12.847 -6.454 1.00 92.38 99 VAL A O 1
ATOM 772 N N . GLY A 1 100 ? -4.315 10.977 -6.240 1.00 93.94 100 GLY A N 1
ATOM 773 C CA . GLY A 1 100 ? -5.632 11.601 -6.175 1.00 93.94 100 GLY A CA 1
ATOM 774 C C . GLY A 1 100 ? -6.250 11.442 -4.788 1.00 93.94 100 GLY A C 1
ATOM 775 O O . GLY A 1 100 ? -5.970 10.477 -4.077 1.00 93.94 100 GLY A O 1
ATOM 776 N N . HIS A 1 101 ? -7.111 12.375 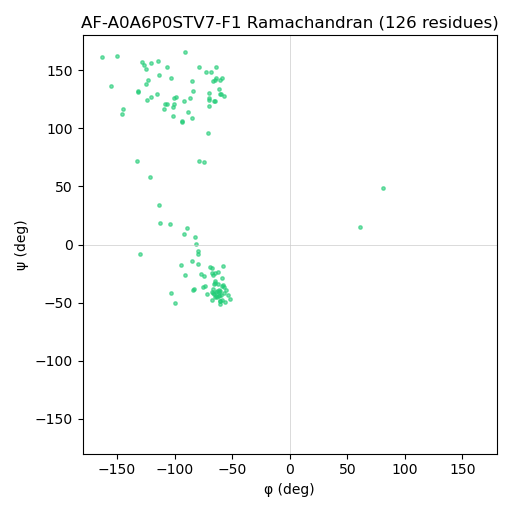-4.406 1.00 94.69 101 HIS A N 1
ATOM 777 C CA . HIS A 1 101 ? -7.829 12.332 -3.138 1.00 94.69 101 HIS A CA 1
ATOM 778 C C . HIS A 1 101 ? -9.313 12.596 -3.378 1.00 94.69 101 HIS A C 1
ATOM 780 O O . HIS A 1 101 ? -9.683 13.563 -4.047 1.00 94.69 101 HIS A O 1
ATOM 786 N N . ILE A 1 102 ? -10.154 11.747 -2.795 1.00 95.06 102 ILE A N 1
ATOM 787 C CA . ILE A 1 102 ? -11.607 11.913 -2.788 1.00 95.06 102 ILE A CA 1
ATOM 788 C C . ILE A 1 102 ? -12.060 11.902 -1.329 1.00 95.06 102 ILE A C 1
ATOM 790 O O . ILE A 1 102 ? -11.752 10.979 -0.579 1.00 95.06 102 ILE A O 1
ATOM 794 N N . GLY A 1 103 ? -12.759 12.946 -0.902 1.00 94.88 103 GLY A N 1
ATOM 795 C CA . GLY A 1 103 ? -13.349 13.053 0.424 1.00 94.88 103 GLY A CA 1
ATOM 796 C C . GLY A 1 103 ? -14.782 12.566 0.404 1.00 94.88 103 GLY A C 1
ATOM 797 O O . GLY A 1 103 ? -15.662 13.268 -0.088 1.00 94.88 103 GLY A O 1
ATOM 798 N N . LEU A 1 104 ? -15.000 11.385 0.978 1.00 94.25 104 LEU A N 1
ATOM 799 C CA . LEU A 1 104 ? -16.318 10.801 1.182 1.00 94.25 104 LEU A CA 1
ATOM 800 C C . LEU A 1 104 ? -16.477 10.468 2.662 1.00 94.25 104 LEU A C 1
ATOM 802 O O . LEU A 1 104 ? -15.571 9.919 3.287 1.00 94.25 104 LEU A O 1
ATOM 806 N N . TYR A 1 105 ? -17.642 10.738 3.230 1.00 91.88 105 TYR A N 1
ATOM 807 C CA . TYR A 1 105 ? -18.044 10.097 4.479 1.00 91.88 105 TYR A CA 1
ATOM 808 C C . TYR A 1 105 ? -19.410 9.458 4.299 1.00 91.88 105 TYR A C 1
ATOM 810 O O . TYR A 1 105 ? -20.190 9.851 3.439 1.00 91.88 105 TYR A O 1
ATOM 818 N N . ARG A 1 106 ? -19.690 8.430 5.094 1.00 94.88 106 ARG A N 1
ATOM 819 C CA . ARG A 1 106 ? -20.982 7.754 5.064 1.00 94.88 106 ARG A CA 1
ATOM 820 C C . ARG A 1 106 ? -21.900 8.402 6.087 1.00 94.88 106 ARG A C 1
ATOM 822 O O . ARG A 1 106 ? -21.547 8.435 7.267 1.00 94.88 106 ARG A O 1
ATOM 829 N N . ASP A 1 107 ? -23.056 8.880 5.644 1.00 93.75 107 ASP A N 1
ATOM 830 C CA . ASP A 1 107 ? -24.082 9.399 6.540 1.00 93.75 107 ASP A CA 1
ATOM 831 C C . ASP A 1 107 ? -24.530 8.301 7.535 1.00 93.75 107 ASP A C 1
ATOM 833 O O . ASP A 1 107 ? -24.819 7.176 7.107 1.00 93.75 107 ASP A O 1
ATOM 837 N N . PRO A 1 108 ? -24.566 8.567 8.854 1.00 93.12 108 PRO A N 1
ATOM 838 C CA . PRO A 1 108 ? -24.873 7.540 9.853 1.00 93.12 108 PRO A CA 1
ATOM 839 C C . PRO A 1 108 ? -26.311 7.005 9.823 1.00 93.12 108 PRO A C 1
ATOM 841 O O . PRO A 1 108 ? -26.548 5.926 10.362 1.00 93.12 108 PRO A O 1
ATOM 844 N N . HIS A 1 109 ? -27.256 7.746 9.238 1.00 94.88 109 HIS A N 1
ATOM 845 C CA . HIS A 1 109 ? -28.684 7.421 9.258 1.00 94.88 109 HIS A CA 1
ATOM 846 C C . HIS A 1 109 ? -29.162 6.833 7.930 1.00 94.88 109 HIS A C 1
ATOM 848 O O . HIS A 1 109 ? -29.931 5.876 7.914 1.00 94.88 109 HIS A O 1
ATOM 854 N N . THR A 1 110 ? -28.698 7.397 6.817 1.00 94.81 110 THR A N 1
ATOM 855 C CA . THR A 1 110 ? -29.079 6.978 5.459 1.00 94.81 110 THR A CA 1
ATOM 856 C C . THR A 1 110 ? -28.105 5.967 4.856 1.00 94.81 110 THR A C 1
ATOM 858 O O . THR A 1 110 ? -28.450 5.284 3.897 1.00 94.81 110 THR A O 1
ATOM 861 N N . PHE A 1 111 ? -26.889 5.853 5.408 1.00 92.50 111 PHE A N 1
ATOM 862 C CA . PHE A 1 111 ? -25.788 5.029 4.893 1.00 92.50 111 PHE A CA 1
ATOM 863 C C . PHE A 1 111 ? -25.304 5.398 3.482 1.00 92.50 111 PHE A C 1
ATOM 865 O O . PHE A 1 111 ? -24.546 4.638 2.874 1.00 92.50 111 PHE A O 1
ATOM 872 N N . VAL A 1 112 ? -25.681 6.578 2.988 1.00 94.38 112 VAL A N 1
ATOM 873 C C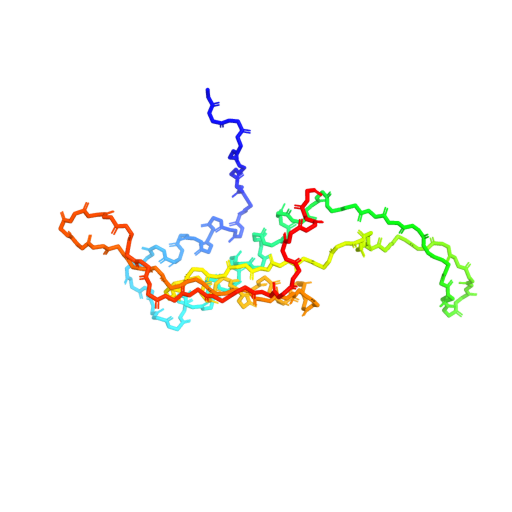A . VAL A 1 112 ? -25.283 7.098 1.677 1.00 94.38 112 VAL A CA 1
ATOM 874 C C . VAL A 1 112 ? -23.923 7.805 1.782 1.00 94.38 112 VAL A C 1
ATOM 876 O O . VAL A 1 112 ? -23.653 8.470 2.789 1.00 94.38 112 VAL A O 1
ATOM 879 N N . PRO A 1 113 ? -23.030 7.658 0.785 1.00 93.25 113 PRO A N 1
ATOM 880 C CA . PRO A 1 113 ? -21.804 8.442 0.724 1.00 93.25 113 PRO A CA 1
ATOM 881 C C . PRO A 1 113 ? -22.107 9.911 0.398 1.00 93.25 113 PRO A C 1
ATOM 883 O O . PRO A 1 113 ? -22.806 10.211 -0.565 1.00 93.25 113 PRO A O 1
ATOM 886 N N . ILE A 1 114 ? -21.537 10.821 1.181 1.00 93.12 114 ILE A N 1
ATOM 887 C CA . ILE A 1 114 ? -21.574 12.264 0.949 1.00 93.12 114 ILE A CA 1
ATOM 888 C C . ILE A 1 114 ? -20.179 12.709 0.516 1.00 93.12 114 ILE A C 1
ATOM 890 O O . ILE A 1 114 ? -19.203 12.521 1.250 1.00 93.12 114 ILE A O 1
ATOM 894 N N . GLU A 1 115 ? -20.096 13.289 -0.680 1.00 95.31 115 GLU A N 1
ATOM 895 C CA . GLU A 1 115 ? -18.873 13.874 -1.226 1.00 95.31 115 GLU A CA 1
ATOM 896 C C . GLU A 1 115 ? -18.681 15.302 -0.728 1.00 95.31 115 GLU A C 1
ATOM 898 O O . GLU A 1 115 ? -19.595 16.122 -0.768 1.00 95.31 115 GLU A O 1
ATOM 903 N N . TYR A 1 116 ? -17.471 15.594 -0.257 1.00 92.75 116 TYR A N 1
ATOM 904 C CA . TYR A 1 116 ? -17.080 16.933 0.186 1.00 92.75 116 TYR A CA 1
ATOM 905 C C . TYR A 1 116 ? -15.756 17.408 -0.425 1.00 92.75 116 TYR A C 1
ATOM 907 O O . TYR A 1 116 ? -15.354 18.551 -0.212 1.00 92.75 116 TYR A O 1
ATOM 915 N N . TYR A 1 117 ? -15.036 16.535 -1.136 1.00 93.06 117 TYR A N 1
ATOM 916 C CA . TYR A 1 117 ? -13.757 16.871 -1.750 1.00 93.06 117 TYR A CA 1
ATOM 917 C C . TYR A 1 117 ? -13.467 15.969 -2.946 1.00 93.06 117 TYR A C 1
ATOM 919 O O . TYR A 1 117 ? -13.585 14.749 -2.844 1.00 93.06 117 TYR A O 1
ATOM 927 N N . PHE A 1 118 ? -12.987 16.555 -4.037 1.00 92.50 118 PHE A N 1
ATOM 928 C CA . PHE A 1 118 ? -12.568 15.815 -5.218 1.00 92.50 118 PHE A CA 1
ATOM 929 C C . PHE A 1 118 ? -11.359 16.498 -5.857 1.00 92.50 118 PHE A C 1
ATOM 931 O O . PHE A 1 118 ? -11.439 17.643 -6.302 1.00 92.50 118 PHE A O 1
ATOM 938 N N . LYS A 1 119 ? -10.218 15.803 -5.891 1.00 90.69 119 LYS A N 1
ATOM 939 C CA . LYS A 1 119 ? -9.018 16.270 -6.589 1.00 90.69 119 LYS A CA 1
ATOM 940 C C . LYS A 1 119 ? -8.251 15.093 -7.173 1.00 90.69 119 LYS A C 1
ATOM 942 O O . LYS A 1 119 ? -7.657 14.302 -6.438 1.00 90.69 119 LYS A O 1
ATOM 947 N N . LEU A 1 120 ? -8.226 15.008 -8.497 1.00 90.00 120 LEU A N 1
ATOM 948 C CA . LEU A 1 120 ? -7.444 14.027 -9.246 1.00 90.00 120 LEU A CA 1
ATOM 949 C C . LEU A 1 120 ? -6.355 14.731 -10.070 1.00 90.00 120 LEU A C 1
ATOM 951 O O . LEU A 1 120 ? -6.485 15.924 -10.340 1.00 90.00 120 LEU A O 1
ATOM 955 N N . PRO A 1 121 ? -5.274 14.031 -10.453 1.00 85.19 121 PRO A N 1
ATOM 956 C CA . PRO A 1 121 ? -4.271 14.589 -11.354 1.00 85.19 121 PRO A CA 1
ATOM 957 C C . PRO A 1 121 ? -4.852 14.875 -12.743 1.00 85.19 121 PRO A C 1
ATOM 959 O O . PRO A 1 121 ? -5.617 14.060 -13.257 1.00 85.19 121 PRO A O 1
ATOM 962 N N . ASP A 1 122 ? -4.418 15.967 -13.371 1.00 71.75 122 ASP A N 1
ATOM 963 C CA . ASP A 1 122 ? -4.777 16.303 -14.753 1.00 71.75 122 ASP A CA 1
ATOM 964 C C . ASP A 1 122 ? -4.323 15.169 -15.705 1.00 71.75 122 ASP A C 1
ATOM 966 O O . ASP A 1 122 ? -3.291 14.529 -15.465 1.00 71.75 122 ASP A O 1
ATOM 970 N N . ASP A 1 123 ? -5.116 14.868 -16.740 1.00 63.75 123 ASP A N 1
ATOM 971 C CA . ASP A 1 123 ? -4.992 13.722 -17.674 1.00 63.75 123 ASP A CA 1
ATOM 972 C C . ASP A 1 123 ? -5.548 12.366 -17.191 1.00 63.75 123 ASP A C 1
ATOM 974 O O . ASP A 1 123 ? -4.880 11.329 -17.290 1.00 63.75 123 ASP A O 1
ATOM 978 N N . MET A 1 124 ? -6.781 12.328 -16.676 1.00 63.19 124 MET A N 1
ATOM 979 C CA . MET A 1 124 ? -7.499 11.059 -16.433 1.00 63.19 124 MET A CA 1
ATOM 980 C C . MET A 1 124 ? -8.242 10.520 -17.674 1.00 63.19 124 MET A C 1
ATOM 982 O O . MET A 1 124 ? -8.620 9.356 -17.682 1.00 63.19 124 MET A O 1
ATOM 986 N N . THR A 1 125 ? -8.426 11.327 -18.724 1.00 55.47 125 THR A N 1
ATOM 987 C CA . THR A 1 125 ? -9.297 11.046 -19.887 1.00 55.47 125 THR A CA 1
ATOM 988 C C . THR A 1 125 ? -8.715 10.119 -20.960 1.00 55.47 125 THR A C 1
ATOM 990 O O . THR A 1 125 ? -9.450 9.720 -21.852 1.00 55.47 125 THR A O 1
ATOM 993 N N . GLN A 1 126 ? -7.434 9.742 -20.897 1.00 49.44 126 GLN A N 1
ATOM 994 C CA . GLN A 1 126 ? -6.808 8.821 -21.869 1.00 49.44 126 GLN A CA 1
ATOM 995 C C . GLN A 1 126 ? -6.401 7.478 -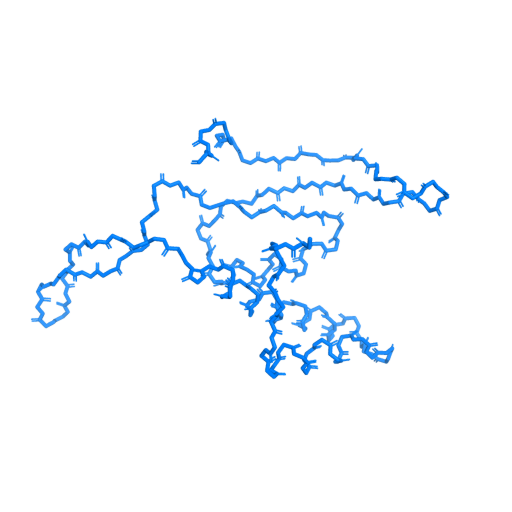21.245 1.00 49.44 126 GLN A C 1
ATOM 997 O O . GLN A 1 126 ? -5.364 6.912 -21.592 1.00 49.44 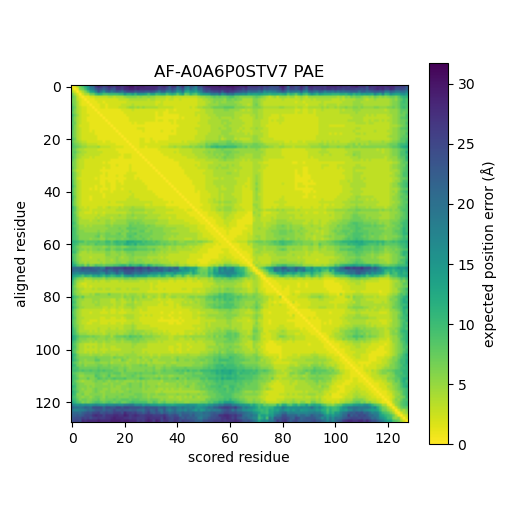126 GLN A O 1
ATOM 1002 N N . ARG A 1 127 ? -7.156 6.964 -20.270 1.00 52.94 127 ARG A N 1
ATOM 1003 C CA . ARG A 1 127 ? -6.735 5.814 -19.452 1.00 52.94 127 ARG A CA 1
ATOM 1004 C C . ARG A 1 127 ? -7.699 4.635 -19.525 1.00 52.94 127 ARG A C 1
ATOM 1006 O O . ARG A 1 127 ? -8.179 4.186 -18.493 1.00 52.94 127 ARG A O 1
ATOM 1013 N N . ASP A 1 128 ? -7.912 4.154 -20.744 1.00 35.59 128 ASP A N 1
ATOM 1014 C CA . ASP A 1 128 ? -8.415 2.801 -21.013 1.00 35.59 128 ASP A CA 1
ATOM 1015 C C . ASP A 1 128 ? -7.264 1.788 -21.087 1.00 35.59 128 ASP A C 1
ATOM 1017 O O . ASP A 1 128 ? -6.159 2.195 -21.544 1.00 35.59 128 ASP A O 1
#

pLDDT: mean 90.13, std 12.39, range [35.59, 98.5]

Secondary structure (DSSP, 8-state):
--TT------HHHHHHHHHHH-TT--HHHHHHHHHHHHHHHHHHHTTT--EEEEEEE-SS-EEEEEEE--SS--EEEEEETTTHHHHHHHH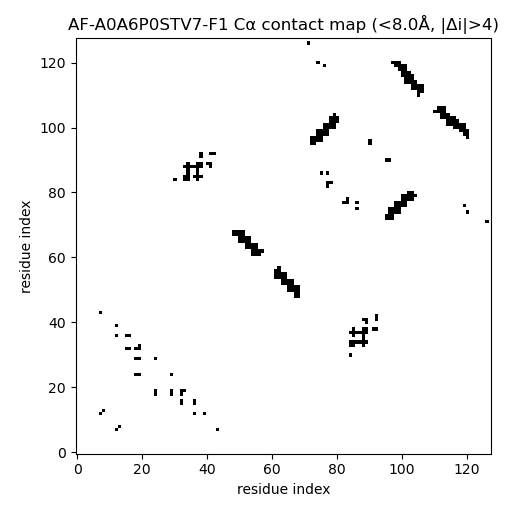HH-TT-EEEEEEEEE-TTT--EEEEEEE--S--TT--

Mean predicted aligned error: 5.66 Å

Radius of gyration: 18.64 Å; Cα contacts (8 Å, |Δi|>4): 155; chains: 1; bounding box: 59×33×46 Å

Sequence (128 aa):
MINNVKVIYHPLVQHKLSLMRQAGTSTAKFRKLLKEVGLLLAYEVTRDLPLKYEPINTPISPMLAPMLASEKKMVIVSIMRAGQGLLDGILELIPSSRVGHIGLYRDPHTFVPIEYYFKLPDDMTQRD

Solvent-accessible surface area (backbone atoms only — not comparable to full-atom values): 7829 Å² total; per-residue (Å²): 129,86,88,86,73,84,83,78,82,49,66,69,51,52,52,45,52,51,52,59,67,40,88,84,52,48,71,70,57,40,49,52,44,38,19,57,44,20,35,56,50,40,58,63,73,52,68,80,62,58,68,38,76,43,84,44,78,51,101,88,51,75,45,74,42,85,38,77,54,71,87,62,86,54,70,50,71,32,50,36,76,76,32,53,43,33,48,61,16,32,38,74,78,46,70,84,43,48,70,23,45,35,32,48,48,65,42,92,85,80,66,46,76,46,78,82,42,81,48,68,62,89,83,68,87,84,75,127

Foldseek 3Di:
DPPPDDDDPDPLLVVLVVLLPDPPRDPVSNLVSLLVNLQVVLCVVCVPFDWDWDWDQDPVGIDTDTDGPCPDAAEDEAAPDPRVSSVNNNCVVVVRHHYWYWYWDQDPPPRDIDTDDGDDDPPPVPDD